Protein AF-A0AA91EET6-F1 (afdb_monomer_lite)

Secondary structure (DSSP, 8-state):
-HHHHHHHHHHHHHHHHHHHHHHHHHHS-GGGG--EEEEEEEEEETTEEEEEEEE-TTGGGSPPEEEEEEESS----GGGGGGS---SEEES-S-PEEEEETTEEEEEE-S-EEEE-S-S-EE-TTSPEEEEEEEE---

pLDDT: mean 82.21, std 11.68, range [44.53, 95.19]

Organism: NCBI:txid1354268

Foldseek 3Di:
DVVVVVVVVVVVVVVVVVVVVVVCVVVPDPCPQFPWDFPDWDAQDAQWIKTWIWGPNPPDPDQIKIFIAIGSDTDPDCPPVVPTDHGQWIFSDPPWDWHDDPQETETEDAGDTPDHDQPDFGAGPVRHTGTYHYDYDYD

Structure (mmCIF, N/CA/C/O backbone):
data_AF-A0AA91EET6-F1
#
_entry.id   AF-A0AA91EET6-F1
#
loop_
_atom_site.group_PDB
_atom_site.id
_atom_site.type_symbol
_atom_site.label_atom_id
_atom_site.label_alt_id
_atom_site.label_comp_id
_atom_site.label_asym_id
_atom_site.label_entity_id
_atom_site.label_seq_id
_atom_site.pdbx_PDB_ins_code
_atom_site.Cartn_x
_atom_site.Cartn_y
_atom_site.Cartn_z
_atom_site.occupancy
_atom_site.B_iso_or_equiv
_atom_site.auth_seq_id
_atom_site.auth_comp_id
_atom_site.auth_asym_id
_atom_site.auth_atom_id
_atom_site.pdbx_PDB_model_num
ATOM 1 N N . MET A 1 1 ? 49.139 43.375 -20.504 1.00 56.38 1 MET A N 1
ATOM 2 C CA . MET A 1 1 ? 47.781 43.757 -20.033 1.00 56.38 1 MET A CA 1
ATOM 3 C C . MET A 1 1 ? 46.692 42.789 -20.527 1.00 56.38 1 MET A C 1
ATOM 5 O O . MET A 1 1 ? 45.864 42.401 -19.715 1.00 56.38 1 MET A O 1
ATOM 9 N N . ARG A 1 2 ? 46.727 42.323 -21.793 1.00 58.03 2 ARG A N 1
ATOM 10 C CA . ARG A 1 2 ? 45.776 41.329 -22.353 1.00 58.03 2 ARG A CA 1
ATOM 11 C C . ARG A 1 2 ? 45.795 39.947 -21.682 1.00 58.03 2 ARG A C 1
ATOM 13 O O . ARG A 1 2 ? 44.732 39.392 -21.446 1.00 58.03 2 ARG A O 1
ATOM 20 N N . GLU A 1 3 ? 46.960 39.419 -21.305 1.00 59.56 3 GLU A N 1
ATOM 21 C CA . GLU A 1 3 ? 47.056 38.075 -20.695 1.00 59.56 3 GLU A CA 1
ATOM 22 C C . GLU A 1 3 ? 46.380 37.986 -19.319 1.00 59.56 3 GLU A C 1
ATOM 24 O O . GLU A 1 3 ? 45.623 37.059 -19.045 1.00 59.56 3 GLU A O 1
ATOM 29 N N . LYS A 1 4 ? 46.557 39.010 -18.472 1.00 61.44 4 LYS A N 1
ATOM 30 C CA . LYS A 1 4 ? 45.873 39.095 -17.170 1.00 61.44 4 LYS A CA 1
ATOM 31 C C . LYS A 1 4 ? 44.351 39.222 -17.314 1.00 61.44 4 LYS A C 1
ATOM 33 O O . LYS A 1 4 ? 43.619 38.826 -16.412 1.00 61.44 4 LYS A O 1
ATOM 38 N N . MET A 1 5 ? 43.878 39.778 -18.431 1.00 67.25 5 MET A N 1
ATOM 39 C CA . MET A 1 5 ? 42.452 39.910 -18.733 1.00 67.25 5 MET A CA 1
ATOM 40 C C . MET A 1 5 ? 41.859 38.573 -19.205 1.00 67.25 5 MET A C 1
ATOM 42 O O . MET A 1 5 ? 40.782 38.201 -18.753 1.00 67.25 5 MET A O 1
ATOM 46 N N . ALA A 1 6 ? 42.599 37.805 -20.012 1.00 68.62 6 ALA A N 1
ATOM 47 C CA . ALA A 1 6 ? 42.194 36.475 -20.472 1.00 68.62 6 ALA A CA 1
ATOM 48 C C . ALA A 1 6 ? 42.060 35.459 -19.321 1.00 68.62 6 ALA A C 1
ATOM 50 O O . ALA A 1 6 ? 41.090 34.706 -19.272 1.00 68.62 6 ALA A O 1
ATOM 51 N N . ILE A 1 7 ? 42.978 35.491 -18.346 1.00 74.94 7 ILE A N 1
ATOM 52 C CA . ILE A 1 7 ? 42.930 34.609 -17.165 1.00 74.94 7 ILE A CA 1
ATOM 53 C C . ILE A 1 7 ? 41.686 34.889 -16.306 1.00 74.94 7 ILE A C 1
ATOM 55 O O . ILE A 1 7 ? 41.020 33.960 -15.852 1.00 74.94 7 ILE A O 1
ATOM 59 N N . LYS A 1 8 ? 41.321 36.164 -16.119 1.00 72.44 8 LYS A N 1
ATOM 60 C CA . LYS A 1 8 ? 40.107 36.539 -15.375 1.00 72.44 8 LYS A CA 1
ATOM 61 C C . LYS A 1 8 ? 38.830 36.081 -16.083 1.00 72.44 8 LYS A C 1
ATOM 63 O O . LYS A 1 8 ? 37.903 35.636 -15.415 1.00 72.44 8 LYS A O 1
ATOM 68 N N . ILE A 1 9 ? 38.796 36.156 -17.415 1.00 77.75 9 ILE A N 1
ATOM 69 C CA . ILE A 1 9 ? 37.652 35.707 -18.221 1.00 77.75 9 ILE A CA 1
ATOM 70 C C . ILE A 1 9 ? 37.487 34.183 -18.129 1.00 77.75 9 ILE A C 1
ATOM 72 O O . ILE A 1 9 ? 36.379 33.712 -17.896 1.00 77.75 9 ILE A O 1
ATOM 76 N N . MET A 1 10 ? 38.579 33.417 -18.223 1.00 79.50 10 MET A N 1
ATOM 77 C CA . MET A 1 10 ? 38.556 31.955 -18.055 1.00 79.50 10 MET A CA 1
ATOM 78 C C . MET A 1 10 ? 38.021 31.530 -16.679 1.00 79.50 10 MET A C 1
ATOM 80 O O . MET A 1 10 ? 37.173 30.644 -16.599 1.00 79.50 10 MET A O 1
ATOM 84 N N . LEU A 1 11 ? 38.465 32.186 -15.600 1.00 79.50 11 LEU A N 1
ATOM 85 C CA . LEU A 1 11 ? 37.983 31.890 -14.244 1.00 79.50 11 LEU A CA 1
ATOM 86 C C . LEU A 1 11 ? 36.502 32.240 -14.068 1.00 79.50 11 LEU A C 1
ATOM 88 O O . LEU A 1 11 ? 35.773 31.502 -13.410 1.00 79.50 11 LEU A O 1
ATOM 92 N N . PHE A 1 12 ? 36.046 33.332 -14.685 1.00 81.50 12 PHE A N 1
ATOM 93 C CA . PHE A 1 12 ? 34.640 33.723 -14.646 1.00 81.50 12 PHE A CA 1
ATOM 94 C C . PHE A 1 12 ? 33.755 32.712 -15.385 1.00 81.50 12 PHE A C 1
ATOM 96 O O . PHE A 1 12 ? 32.744 32.277 -14.844 1.00 81.50 12 PHE A O 1
ATOM 103 N N . ILE A 1 13 ? 34.167 32.268 -16.577 1.00 85.38 13 ILE A N 1
ATOM 104 C CA . ILE A 1 13 ? 33.443 31.249 -17.352 1.00 85.38 13 ILE A CA 1
ATOM 105 C C . ILE A 1 13 ? 33.399 29.919 -16.592 1.00 85.38 13 ILE A C 1
ATOM 107 O O . ILE A 1 13 ? 32.329 29.332 -16.461 1.00 85.38 13 ILE A O 1
ATOM 111 N N . GLY A 1 14 ? 34.527 29.469 -16.033 1.00 83.81 14 GLY A N 1
ATOM 112 C CA . GLY A 1 14 ? 34.568 28.255 -15.214 1.00 83.81 14 GLY A CA 1
ATOM 113 C C . GLY A 1 14 ? 33.649 28.340 -13.992 1.00 83.81 14 GLY A C 1
ATOM 114 O O . GLY A 1 14 ? 32.915 27.395 -13.706 1.00 83.81 14 GLY A O 1
ATOM 115 N N . GLY A 1 15 ? 33.618 29.495 -13.318 1.00 86.19 15 GLY A N 1
ATOM 116 C CA . GLY A 1 15 ? 32.710 29.754 -12.200 1.00 86.19 15 GLY A CA 1
ATOM 117 C C . GLY A 1 15 ? 31.235 29.720 -12.605 1.00 86.19 15 GLY A C 1
ATOM 118 O O . GLY A 1 15 ? 30.427 29.122 -11.900 1.00 86.19 15 GLY A O 1
ATOM 119 N N . VAL A 1 16 ? 30.887 30.291 -13.762 1.00 89.00 16 VAL A N 1
ATOM 120 C CA . VAL A 1 16 ? 29.518 30.257 -14.300 1.00 89.00 16 VAL A CA 1
ATOM 121 C C . VAL A 1 16 ? 29.106 28.834 -14.676 1.00 89.00 16 VAL A C 1
ATOM 123 O O . VAL A 1 16 ? 27.990 28.435 -14.362 1.00 89.00 16 VAL A O 1
ATOM 126 N N . ILE A 1 17 ? 29.995 28.045 -15.286 1.00 87.31 17 ILE A N 1
ATOM 127 C CA . ILE A 1 17 ? 29.709 26.647 -15.640 1.00 87.31 17 ILE A CA 1
ATOM 128 C C . ILE A 1 17 ? 29.514 25.803 -14.376 1.00 87.31 17 ILE A C 1
ATOM 130 O O . ILE A 1 17 ? 28.506 25.109 -14.264 1.00 87.31 17 ILE A O 1
ATOM 134 N N . CYS A 1 18 ? 30.415 25.900 -13.392 1.00 85.12 18 CYS A N 1
ATOM 135 C CA . CYS A 1 18 ? 30.249 25.208 -12.109 1.00 85.12 18 CYS A CA 1
ATOM 136 C C . CYS A 1 18 ? 28.974 25.645 -11.382 1.00 85.12 18 CYS A C 1
ATOM 138 O O . CYS A 1 18 ? 28.253 24.803 -10.853 1.00 85.12 18 CYS A O 1
ATOM 140 N N . GLY A 1 19 ? 28.673 26.945 -11.388 1.00 87.38 19 GLY A N 1
ATOM 141 C CA . GLY A 1 19 ? 27.448 27.490 -10.812 1.00 87.38 19 GLY A CA 1
ATOM 142 C C . GLY A 1 19 ? 26.200 26.945 -11.500 1.00 87.38 19 GLY A C 1
ATOM 143 O O . GLY A 1 19 ? 25.287 26.497 -10.819 1.00 87.38 19 GLY A O 1
ATOM 144 N N . ALA A 1 20 ? 26.179 26.909 -12.833 1.00 85.50 20 ALA A N 1
ATOM 145 C CA . ALA A 1 20 ? 25.069 26.365 -13.609 1.00 85.50 20 ALA A CA 1
ATOM 146 C C . ALA A 1 20 ? 24.878 24.861 -13.364 1.00 85.50 20 ALA A C 1
ATOM 148 O O . ALA A 1 20 ? 23.750 24.418 -13.183 1.00 85.50 20 ALA A O 1
ATOM 149 N N . VAL A 1 21 ? 25.960 24.080 -13.292 1.00 84.88 21 VAL A N 1
ATOM 150 C CA . VAL A 1 21 ? 25.888 22.644 -12.976 1.00 84.88 21 VAL A CA 1
ATOM 151 C C . VAL A 1 21 ? 25.393 22.418 -11.546 1.00 84.88 21 VAL A C 1
ATOM 153 O O . VAL A 1 21 ? 24.517 21.585 -11.341 1.00 84.88 21 VAL A O 1
ATOM 156 N N . ALA A 1 22 ? 25.886 23.174 -10.561 1.00 82.69 22 ALA A N 1
ATOM 157 C CA . ALA A 1 22 ? 25.407 23.085 -9.181 1.00 82.69 22 ALA A CA 1
ATOM 158 C C . ALA A 1 22 ? 23.927 23.481 -9.064 1.00 82.69 22 ALA A C 1
ATOM 160 O O . ALA A 1 22 ? 23.163 22.813 -8.374 1.00 82.69 22 ALA A O 1
ATOM 161 N N . LEU A 1 23 ? 23.509 24.522 -9.788 1.00 83.12 23 LEU A N 1
ATOM 162 C CA . LEU A 1 23 ? 22.115 24.946 -9.875 1.00 83.12 23 LEU A CA 1
ATOM 163 C C . LEU A 1 23 ? 21.250 23.831 -10.476 1.00 83.12 23 LEU A C 1
ATOM 165 O O . LEU A 1 23 ? 20.225 23.476 -9.905 1.00 83.12 23 LEU A O 1
ATOM 169 N N . LEU A 1 24 ? 21.696 23.223 -11.579 1.00 81.19 24 LEU A N 1
ATOM 170 C CA . LEU A 1 24 ? 21.016 22.079 -12.179 1.00 81.19 24 LEU A CA 1
ATOM 171 C C . LEU A 1 24 ? 20.927 20.908 -11.204 1.00 81.19 24 LEU A C 1
ATOM 173 O O . LEU A 1 24 ? 19.860 20.327 -11.109 1.00 81.19 24 LEU A O 1
ATOM 177 N N . TYR A 1 25 ? 21.974 20.587 -10.441 1.00 79.19 25 TYR A N 1
ATOM 178 C CA . TYR A 1 25 ? 21.919 19.534 -9.417 1.00 79.19 25 TYR A CA 1
ATOM 179 C C . TYR A 1 25 ? 20.938 19.850 -8.282 1.00 79.19 25 TYR A C 1
ATOM 181 O O . TYR A 1 25 ? 20.249 18.950 -7.817 1.00 79.19 25 TYR A O 1
ATOM 189 N N . LEU A 1 26 ? 20.843 21.111 -7.854 1.00 76.31 26 LEU A N 1
ATOM 190 C CA . LEU A 1 26 ? 19.895 21.539 -6.820 1.00 76.31 26 LEU A CA 1
ATOM 191 C C . LEU A 1 26 ? 18.436 21.517 -7.300 1.00 76.31 26 LEU A C 1
ATOM 193 O O . LEU A 1 26 ? 17.538 21.316 -6.487 1.00 76.31 26 LEU A O 1
ATOM 197 N N . PHE A 1 27 ? 18.202 21.712 -8.600 1.00 73.88 27 PHE A N 1
ATOM 198 C CA . PHE A 1 27 ? 16.871 21.645 -9.220 1.00 73.88 27 PHE A CA 1
ATOM 199 C C . PHE A 1 27 ? 16.576 20.313 -9.924 1.00 73.88 27 PHE A C 1
ATOM 201 O O . PHE A 1 27 ? 15.477 20.125 -10.444 1.00 73.88 27 PHE A O 1
ATOM 208 N N . SER A 1 28 ? 17.536 19.390 -9.964 1.00 57.84 28 SER A N 1
ATOM 209 C CA . SER A 1 28 ? 17.323 18.046 -10.486 1.00 57.84 28 SER A CA 1
ATOM 210 C C . SER A 1 28 ? 16.567 17.264 -9.430 1.00 57.84 28 SER A C 1
ATOM 212 O O . SER A 1 28 ? 17.142 16.878 -8.417 1.00 57.84 28 SER A O 1
ATOM 214 N N . ASP A 1 29 ? 15.277 17.034 -9.667 1.00 54.06 29 ASP A N 1
ATOM 215 C CA . ASP A 1 29 ? 14.481 16.134 -8.842 1.00 54.06 29 ASP A CA 1
ATOM 216 C C . ASP A 1 29 ? 15.127 14.735 -8.879 1.00 54.06 29 ASP A C 1
ATOM 218 O O . ASP A 1 29 ? 15.168 14.106 -9.944 1.00 54.06 29 ASP A O 1
ATOM 222 N N . PRO A 1 30 ? 15.637 14.207 -7.750 1.00 52.47 30 PRO A N 1
ATOM 223 C CA . PRO A 1 30 ? 16.259 12.884 -7.710 1.00 52.47 30 PRO A CA 1
ATOM 224 C C . PRO A 1 30 ? 15.245 11.743 -7.926 1.00 52.47 30 PRO A C 1
ATOM 226 O O . PRO A 1 30 ? 15.627 10.575 -7.962 1.00 52.47 30 PRO A O 1
ATOM 229 N N . ASP A 1 31 ? 13.956 12.056 -8.091 1.00 51.62 31 ASP A N 1
ATOM 230 C CA . ASP A 1 31 ? 12.854 11.091 -8.168 1.00 51.62 31 ASP A CA 1
ATOM 231 C C . ASP A 1 31 ? 12.703 10.378 -9.526 1.00 51.62 31 ASP A C 1
ATOM 233 O O . ASP A 1 31 ? 11.837 9.516 -9.668 1.00 51.62 31 ASP A O 1
ATOM 237 N N . GLN A 1 32 ? 13.569 10.636 -10.516 1.00 44.53 32 GLN A N 1
ATOM 238 C CA . GLN A 1 32 ? 13.514 9.917 -11.804 1.00 44.53 32 GLN A CA 1
ATOM 239 C C . GLN A 1 32 ? 13.806 8.407 -11.712 1.00 44.53 32 GLN A C 1
ATOM 241 O O . GLN A 1 32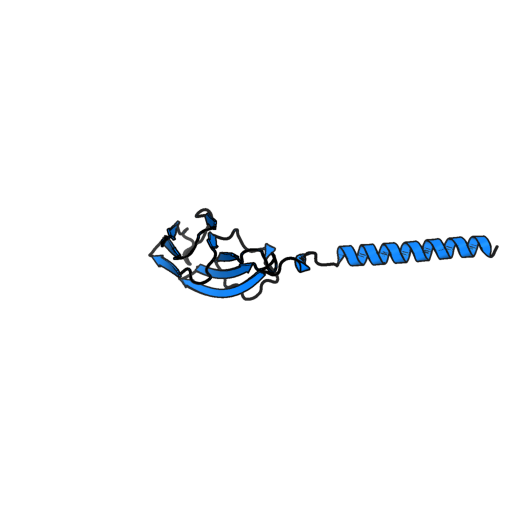 ? 13.571 7.686 -12.683 1.00 44.53 32 GLN A O 1
ATOM 246 N N . LEU A 1 33 ? 14.281 7.904 -10.567 1.00 47.88 33 LEU A N 1
ATOM 247 C CA . LEU A 1 33 ? 14.480 6.468 -10.350 1.00 47.88 33 LEU A CA 1
ATOM 248 C C . LEU A 1 33 ? 13.307 5.759 -9.667 1.00 47.88 33 LEU A C 1
ATOM 250 O O . LEU A 1 33 ? 13.350 4.541 -9.568 1.00 47.88 33 LEU A O 1
ATOM 254 N N . ASN A 1 34 ? 12.264 6.455 -9.215 1.00 57.00 34 ASN A N 1
ATOM 255 C CA . ASN A 1 34 ? 11.172 5.815 -8.483 1.00 57.00 34 ASN A CA 1
ATOM 256 C C . ASN A 1 34 ? 9.966 5.601 -9.407 1.00 57.00 34 ASN A C 1
ATOM 258 O O . ASN A 1 34 ? 8.973 6.326 -9.330 1.00 57.00 34 ASN A O 1
ATOM 262 N N . LYS A 1 35 ? 10.062 4.623 -10.316 1.00 69.94 35 LYS A N 1
ATOM 263 C CA . LYS A 1 35 ? 8.989 4.265 -11.263 1.00 69.94 35 LYS A CA 1
ATOM 264 C C . LYS A 1 35 ? 7.868 3.486 -10.576 1.00 69.94 35 LYS A C 1
ATOM 266 O O . LYS A 1 35 ? 7.449 2.429 -11.017 1.00 69.94 35 LYS A O 1
ATOM 271 N N . SER A 1 36 ? 7.363 3.995 -9.458 1.00 77.88 36 SER A N 1
ATOM 272 C CA . SER A 1 36 ? 6.114 3.456 -8.944 1.00 77.88 36 SER A CA 1
ATOM 273 C C . SER A 1 36 ? 4.944 4.070 -9.681 1.00 77.88 36 SER A C 1
ATOM 275 O O . SER A 1 36 ? 4.876 5.286 -9.859 1.00 77.88 36 SER A O 1
ATOM 277 N N . HIS A 1 37 ? 4.005 3.225 -10.073 1.00 86.44 37 HIS A N 1
ATOM 278 C CA . HIS A 1 37 ? 2.816 3.622 -10.805 1.00 86.44 37 HIS A CA 1
ATOM 279 C C . HIS A 1 37 ? 1.583 3.387 -9.936 1.00 86.44 37 HIS A C 1
ATOM 281 O O . HIS A 1 37 ? 1.450 2.334 -9.315 1.00 86.44 37 HIS A O 1
ATOM 287 N N . LEU A 1 38 ? 0.681 4.370 -9.872 1.00 89.31 38 LEU A N 1
ATOM 288 C CA . LEU A 1 38 ? -0.594 4.210 -9.178 1.00 89.31 38 LEU A CA 1
ATOM 289 C C . LEU A 1 38 ? -1.469 3.297 -10.035 1.00 89.31 38 LEU A C 1
ATOM 291 O O . LEU A 1 38 ? -1.896 3.691 -11.118 1.00 89.31 38 LEU A O 1
ATOM 295 N N . VAL A 1 39 ? -1.701 2.083 -9.553 1.00 91.38 39 VAL A N 1
ATOM 296 C CA . VAL A 1 39 ? -2.545 1.084 -10.217 1.00 91.38 39 VAL A CA 1
ATOM 297 C C . VAL A 1 39 ? -4.004 1.383 -9.927 1.00 91.38 39 VAL A C 1
ATOM 299 O O . VAL A 1 39 ? -4.836 1.406 -10.829 1.00 91.38 39 VAL A O 1
ATOM 302 N N . GLU A 1 40 ? -4.309 1.637 -8.656 1.00 91.12 40 GLU A N 1
ATOM 303 C CA . GLU A 1 40 ? -5.677 1.820 -8.202 1.00 91.12 40 GLU A CA 1
ATOM 304 C C . GLU A 1 40 ? -5.734 2.761 -6.999 1.00 91.12 40 GLU A C 1
ATOM 306 O O . GLU A 1 40 ? -4.859 2.742 -6.133 1.00 91.12 40 GLU A O 1
ATOM 311 N N . SER A 1 41 ? -6.788 3.576 -6.927 1.00 92.06 41 SER A N 1
ATOM 312 C CA . SER A 1 41 ? -7.153 4.276 -5.697 1.00 92.06 41 SER A CA 1
ATOM 313 C C . SER A 1 41 ? -8.666 4.345 -5.544 1.00 92.06 41 SER A C 1
ATOM 315 O O . SER A 1 41 ? -9.373 4.936 -6.376 1.00 92.06 41 SER A O 1
ATOM 317 N N . TYR A 1 42 ? -9.161 3.751 -4.465 1.00 92.44 42 TYR A N 1
ATOM 318 C CA . TYR A 1 42 ? -10.583 3.603 -4.190 1.00 92.44 42 TYR A CA 1
ATOM 319 C C . TYR A 1 42 ? -10.882 3.757 -2.701 1.00 92.44 42 TYR A C 1
ATOM 321 O O . TYR A 1 42 ? -10.013 3.623 -1.841 1.00 92.44 42 TYR A O 1
ATOM 329 N N . GLN A 1 43 ? -12.139 4.057 -2.387 1.00 92.44 43 GLN A N 1
ATOM 330 C CA . GLN A 1 43 ? -12.616 4.067 -1.013 1.00 92.44 43 GLN A CA 1
ATOM 331 C C . GLN A 1 43 ? -13.039 2.648 -0.627 1.00 92.44 43 GLN A C 1
ATOM 333 O O . GLN A 1 43 ? -13.941 2.090 -1.249 1.00 92.44 43 GLN A O 1
ATOM 338 N N . ALA A 1 44 ? -12.399 2.058 0.384 1.00 90.94 44 ALA A N 1
ATOM 339 C CA . ALA A 1 44 ? -12.784 0.734 0.879 1.00 90.94 44 ALA A CA 1
ATOM 340 C C . ALA A 1 44 ? -13.973 0.817 1.841 1.00 90.94 44 ALA A C 1
ATOM 342 O O . ALA A 1 44 ? -14.856 -0.037 1.829 1.00 90.94 44 ALA A O 1
ATOM 343 N N . CYS A 1 45 ? -13.997 1.851 2.681 1.00 88.19 45 CYS A N 1
ATOM 344 C CA . CYS A 1 45 ? -15.103 2.141 3.580 1.00 88.19 45 CYS A CA 1
ATOM 345 C C . CYS A 1 45 ? -15.049 3.597 4.052 1.00 88.19 45 CYS A C 1
ATOM 347 O O . CYS A 1 45 ? -14.175 4.371 3.658 1.00 88.19 45 CYS A O 1
ATOM 349 N N . ASP A 1 46 ? -16.001 3.991 4.894 1.00 86.62 46 ASP A N 1
ATOM 350 C CA . ASP A 1 46 ? -16.079 5.369 5.365 1.00 86.62 46 ASP A CA 1
ATOM 351 C C . ASP A 1 46 ? -14.803 5.787 6.119 1.00 86.62 46 ASP A C 1
ATOM 353 O O . ASP A 1 46 ? -14.365 5.097 7.053 1.00 86.62 46 ASP A O 1
ATOM 357 N N . GLY A 1 47 ? -14.190 6.879 5.655 1.00 84.75 47 GLY A N 1
ATOM 358 C CA . GLY A 1 47 ? -12.904 7.398 6.133 1.00 84.75 47 GLY A CA 1
ATOM 359 C C . GLY A 1 47 ? -11.652 6.586 5.768 1.00 84.75 47 GLY A C 1
ATOM 360 O O . GLY A 1 47 ? -10.582 6.913 6.268 1.00 84.75 47 GLY A O 1
ATOM 361 N N . VAL A 1 48 ? -11.749 5.534 4.941 1.00 89.38 48 VAL A N 1
ATOM 362 C CA . VAL A 1 48 ? -10.599 4.682 4.584 1.00 89.38 48 VAL A CA 1
ATOM 363 C C . VAL A 1 48 ? -10.486 4.503 3.081 1.00 89.38 48 VAL A C 1
ATOM 365 O O . VAL A 1 48 ? -11.342 3.901 2.425 1.00 89.38 48 VAL A O 1
ATOM 368 N N . TYR A 1 49 ? -9.362 4.969 2.562 1.00 92.00 49 TYR A N 1
ATOM 369 C CA . TYR A 1 49 ? -8.979 4.884 1.168 1.00 92.00 49 TYR A CA 1
ATOM 370 C C . TYR A 1 49 ? -7.810 3.929 1.010 1.00 92.00 49 TYR A C 1
ATOM 372 O O . TYR A 1 49 ? -6.889 3.899 1.826 1.00 92.00 49 TYR A O 1
ATOM 380 N N . VAL A 1 50 ? -7.869 3.148 -0.057 1.00 93.69 50 VAL A N 1
ATOM 381 C CA . VAL A 1 50 ? -6.822 2.223 -0.459 1.00 93.69 50 VAL A CA 1
ATOM 382 C C . VAL A 1 50 ? -6.150 2.809 -1.682 1.00 93.69 50 VAL A C 1
ATOM 384 O O . VAL A 1 50 ? -6.829 3.213 -2.626 1.00 93.69 50 VAL A O 1
ATOM 387 N N . SER A 1 51 ? -4.824 2.833 -1.664 1.00 93.31 51 SER A N 1
ATOM 388 C CA . SER A 1 51 ? -4.020 3.139 -2.842 1.00 93.31 51 SER A CA 1
ATOM 389 C C . SER A 1 51 ? -3.064 1.989 -3.103 1.00 93.31 51 SER A C 1
ATOM 391 O O . SER A 1 51 ? -2.376 1.535 -2.190 1.00 93.31 51 SER A O 1
ATOM 393 N N . VAL A 1 52 ? -3.046 1.511 -4.341 1.00 94.00 52 VAL A N 1
ATOM 394 C CA . VAL A 1 52 ? -2.209 0.398 -4.787 1.00 94.00 52 VAL A CA 1
ATOM 395 C C . VAL A 1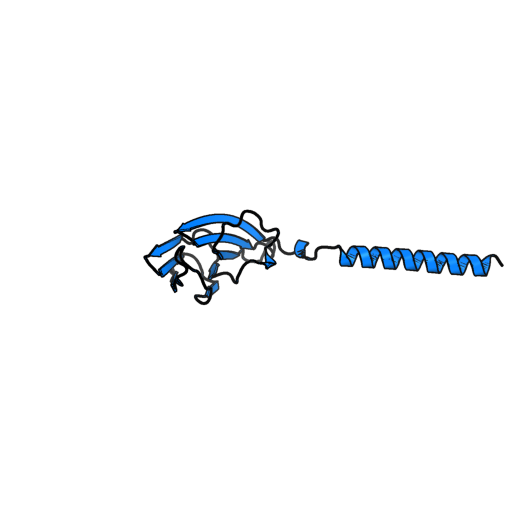 52 ? -1.167 0.951 -5.739 1.00 94.00 52 VAL A C 1
ATOM 397 O O . VAL A 1 52 ? -1.507 1.497 -6.790 1.00 94.00 52 VAL A O 1
ATOM 400 N N . LEU A 1 53 ? 0.101 0.828 -5.364 1.00 92.81 53 LEU A N 1
ATOM 401 C CA . LEU A 1 53 ? 1.227 1.191 -6.214 1.00 92.81 53 LEU A CA 1
ATOM 402 C C . LEU A 1 53 ? 1.902 -0.080 -6.720 1.00 92.81 53 LEU A C 1
ATOM 404 O O . LEU A 1 53 ? 2.113 -1.021 -5.960 1.00 92.81 53 LEU A O 1
ATOM 408 N N . LEU A 1 54 ? 2.263 -0.081 -7.997 1.00 91.44 54 LEU A N 1
ATOM 409 C CA . LEU A 1 54 ? 3.159 -1.063 -8.588 1.00 91.44 54 LEU A CA 1
ATOM 410 C C . LEU A 1 54 ? 4.569 -0.489 -8.566 1.00 91.44 54 LEU A C 1
ATOM 412 O O . LEU A 1 54 ? 4.792 0.580 -9.125 1.00 91.44 54 LEU A O 1
ATOM 416 N N . ASP A 1 55 ? 5.495 -1.193 -7.933 1.00 88.25 55 ASP A N 1
ATOM 417 C CA . ASP A 1 55 ? 6.927 -0.934 -7.999 1.00 88.25 55 ASP A CA 1
ATOM 418 C C . ASP A 1 55 ? 7.562 -1.911 -8.999 1.00 88.25 55 ASP A C 1
ATOM 420 O O . ASP A 1 55 ? 7.649 -3.114 -8.734 1.00 88.25 55 ASP A O 1
ATOM 424 N N . ASP A 1 56 ? 7.955 -1.392 -10.165 1.00 83.62 56 ASP A N 1
ATOM 425 C CA . ASP A 1 56 ? 8.610 -2.134 -11.251 1.00 83.62 56 ASP A CA 1
ATOM 426 C C . ASP A 1 56 ? 10.076 -1.701 -11.465 1.00 83.62 56 ASP A C 1
ATOM 428 O O . ASP A 1 56 ? 10.704 -1.996 -12.487 1.00 83.62 56 ASP A O 1
ATOM 432 N N . THR A 1 57 ? 10.654 -1.028 -10.465 1.00 74.00 57 THR A N 1
ATOM 433 C CA . THR A 1 57 ? 11.932 -0.316 -10.585 1.00 74.00 57 THR A CA 1
ATOM 434 C C . THR A 1 57 ? 13.122 -1.235 -10.888 1.00 74.00 57 THR A C 1
ATOM 436 O O . THR A 1 57 ? 14.140 -0.792 -11.420 1.00 74.00 57 THR A O 1
ATOM 439 N N . GLY A 1 58 ? 13.026 -2.528 -10.576 1.00 67.69 58 GLY A N 1
ATOM 440 C CA . GLY A 1 58 ? 14.160 -3.447 -10.675 1.00 67.69 58 GLY A CA 1
ATOM 441 C C . GLY A 1 58 ? 14.446 -4.029 -12.074 1.00 67.69 58 GLY A C 1
ATOM 442 O O . GLY A 1 58 ? 15.348 -4.856 -12.217 1.00 67.69 58 GLY A O 1
ATOM 443 N N . GLY A 1 59 ? 13.739 -3.594 -13.122 1.00 66.50 59 GLY A N 1
ATOM 444 C CA . GLY A 1 59 ? 14.035 -3.988 -14.505 1.00 66.50 59 GLY A CA 1
ATOM 445 C C . GLY A 1 59 ? 13.679 -5.446 -14.834 1.00 66.50 59 GLY A C 1
ATOM 446 O O . GLY A 1 59 ? 12.891 -6.079 -14.144 1.00 66.50 59 GLY A O 1
ATOM 447 N N . ALA A 1 60 ? 14.248 -5.993 -15.916 1.00 67.06 60 ALA A N 1
ATOM 448 C CA . ALA A 1 60 ? 13.785 -7.250 -16.530 1.00 67.06 60 ALA A CA 1
ATOM 449 C C . ALA A 1 60 ? 13.891 -8.509 -15.643 1.00 67.06 60 ALA A C 1
ATOM 451 O O . ALA A 1 60 ? 13.226 -9.504 -15.920 1.00 67.06 60 ALA A O 1
ATOM 452 N N . THR A 1 61 ? 14.739 -8.491 -14.613 1.00 70.56 61 THR A N 1
ATOM 453 C CA . THR A 1 61 ? 15.014 -9.659 -13.758 1.00 70.56 61 THR A CA 1
ATOM 454 C C . THR A 1 61 ? 14.552 -9.485 -12.318 1.00 70.56 61 THR A C 1
ATOM 456 O O . THR A 1 61 ? 14.637 -10.438 -11.544 1.00 70.56 61 THR A O 1
ATOM 459 N N . ALA A 1 62 ? 14.104 -8.292 -11.927 1.00 71.44 62 ALA A N 1
ATOM 460 C CA . ALA A 1 62 ? 13.600 -8.081 -10.583 1.00 71.44 62 ALA A CA 1
ATOM 461 C C . ALA A 1 62 ? 12.098 -8.372 -10.510 1.00 71.44 62 ALA A C 1
ATOM 463 O O . ALA A 1 62 ? 11.359 -8.064 -11.448 1.00 71.44 62 ALA A O 1
ATOM 464 N N . PRO A 1 63 ? 11.628 -8.943 -9.393 1.00 71.06 63 PRO A N 1
ATOM 465 C CA . PRO A 1 63 ? 10.205 -9.091 -9.152 1.00 71.06 63 PRO A CA 1
ATOM 466 C C . PRO A 1 63 ? 9.538 -7.717 -9.020 1.00 71.06 63 PRO A C 1
ATOM 468 O O . PRO A 1 63 ? 10.080 -6.802 -8.403 1.00 71.06 63 PRO A O 1
ATOM 471 N N . PHE A 1 64 ? 8.347 -7.603 -9.595 1.00 85.25 64 PHE A N 1
ATOM 472 C CA . PHE A 1 64 ? 7.439 -6.487 -9.371 1.00 85.25 64 PHE A CA 1
ATOM 473 C C . PHE A 1 64 ? 6.740 -6.644 -8.019 1.00 85.25 64 PHE A C 1
ATOM 475 O O . PHE A 1 64 ? 6.389 -7.757 -7.613 1.00 85.25 64 PHE A O 1
ATOM 482 N N . PHE A 1 65 ? 6.503 -5.523 -7.343 1.00 91.38 65 PHE A N 1
ATOM 483 C CA . PHE A 1 65 ? 5.841 -5.505 -6.044 1.00 91.38 65 PHE A CA 1
ATOM 484 C C . PHE A 1 65 ? 4.604 -4.620 -6.073 1.00 91.38 65 PHE A C 1
ATOM 486 O O . PHE A 1 65 ? 4.658 -3.466 -6.490 1.00 91.38 65 PHE A O 1
ATOM 493 N N . TYR A 1 66 ? 3.498 -5.142 -5.562 1.00 93.81 66 TYR A N 1
ATOM 494 C CA . TYR A 1 66 ? 2.300 -4.368 -5.281 1.00 93.81 66 TYR A CA 1
ATOM 495 C C . TYR A 1 66 ? 2.331 -3.911 -3.828 1.00 93.81 66 TYR A C 1
ATOM 497 O O . TYR A 1 66 ? 2.357 -4.732 -2.908 1.00 93.81 66 TYR A O 1
ATOM 505 N N . GLN A 1 67 ? 2.331 -2.597 -3.638 1.00 94.12 67 GLN A N 1
ATOM 506 C CA . GLN A 1 67 ? 2.363 -1.919 -2.350 1.00 94.12 67 GLN A CA 1
ATOM 507 C C . GLN A 1 67 ? 0.979 -1.331 -2.070 1.00 94.12 67 GLN A C 1
ATOM 509 O O . GLN A 1 67 ? 0.480 -0.496 -2.826 1.00 94.12 67 GLN A O 1
ATOM 514 N N . TYR A 1 68 ? 0.355 -1.771 -0.982 1.00 94.56 68 TYR A N 1
ATOM 515 C CA . TYR A 1 68 ? -0.958 -1.306 -0.551 1.00 94.56 68 TYR A CA 1
ATOM 516 C C . TYR A 1 68 ? -0.811 -0.295 0.576 1.00 94.56 68 TYR A C 1
ATOM 518 O O . TYR A 1 68 ? -0.187 -0.573 1.600 1.00 94.56 68 TYR A O 1
ATOM 526 N N . TYR A 1 69 ? -1.453 0.853 0.415 1.00 93.62 69 TYR A N 1
ATOM 527 C CA . TYR A 1 69 ? -1.468 1.939 1.385 1.00 93.62 69 TYR A CA 1
ATOM 528 C C . TYR A 1 69 ? -2.892 2.172 1.872 1.00 93.62 69 TYR A C 1
ATOM 530 O O . TYR A 1 69 ? -3.824 2.206 1.067 1.00 93.62 69 TYR A O 1
ATOM 538 N N . LEU A 1 70 ? -3.046 2.364 3.183 1.00 92.38 70 LEU A N 1
ATOM 539 C CA . LEU A 1 70 ? -4.295 2.819 3.788 1.00 92.38 70 LEU A CA 1
ATOM 540 C C . LEU A 1 70 ? -4.161 4.285 4.177 1.00 92.38 70 LEU A C 1
ATOM 542 O O . LEU A 1 70 ? -3.196 4.666 4.839 1.00 92.38 70 LEU A O 1
ATOM 546 N N . MET A 1 71 ? -5.130 5.091 3.761 1.00 89.00 71 MET A N 1
ATOM 547 C CA . MET A 1 71 ? -5.123 6.541 3.934 1.00 89.00 71 MET A CA 1
ATOM 548 C C . MET A 1 71 ? -6.505 7.051 4.337 1.00 89.00 71 MET A C 1
ATOM 550 O O . MET A 1 71 ? -7.513 6.369 4.161 1.00 89.00 71 MET A O 1
ATOM 554 N N . ASP A 1 72 ? -6.550 8.266 4.870 1.00 86.50 72 ASP A N 1
ATOM 555 C CA . ASP A 1 72 ? -7.782 8.985 5.216 1.00 86.50 72 ASP A CA 1
ATOM 556 C C . ASP A 1 72 ? -8.346 9.816 4.048 1.00 86.50 72 ASP A C 1
ATOM 558 O O . ASP A 1 72 ? -9.451 10.350 4.137 1.00 86.50 72 ASP A O 1
ATOM 562 N N . HIS A 1 73 ? -7.624 9.878 2.927 1.00 85.81 73 HIS A N 1
ATOM 563 C CA . HIS A 1 73 ? -8.019 10.576 1.710 1.00 85.81 73 HIS A CA 1
ATOM 564 C C . HIS A 1 73 ? -7.653 9.783 0.452 1.00 85.81 73 HIS A C 1
ATOM 566 O O . HIS A 1 73 ? -6.787 8.905 0.460 1.00 85.81 73 HIS A O 1
ATOM 572 N N . ARG A 1 74 ? -8.312 10.114 -0.662 1.00 84.62 74 ARG A N 1
ATOM 573 C CA . ARG A 1 74 ? -8.047 9.493 -1.962 1.00 84.62 74 ARG A CA 1
ATOM 574 C C . ARG A 1 74 ? -6.770 10.051 -2.584 1.00 84.62 74 ARG A C 1
ATOM 576 O O . ARG A 1 74 ? -6.633 11.266 -2.722 1.00 84.62 74 ARG A O 1
ATOM 583 N N . VAL A 1 75 ? -5.895 9.168 -3.057 1.00 82.12 75 VAL A N 1
ATOM 584 C CA . VAL A 1 75 ? -4.703 9.553 -3.820 1.00 82.12 75 VAL A CA 1
ATOM 585 C C . VAL A 1 75 ? -5.048 9.571 -5.302 1.00 82.12 75 VAL A C 1
ATOM 587 O O . VAL A 1 75 ? -5.479 8.571 -5.868 1.00 82.12 75 VAL A O 1
ATOM 590 N N . VAL A 1 76 ? -4.858 10.720 -5.944 1.00 73.88 76 VAL A N 1
ATOM 591 C CA . VAL A 1 76 ? -5.149 10.904 -7.380 1.00 73.88 76 VAL A CA 1
ATOM 592 C C . VAL A 1 76 ? -3.860 11.070 -8.196 1.00 73.88 76 VAL A C 1
ATOM 594 O O . VAL A 1 76 ? -3.872 10.985 -9.419 1.00 73.88 76 VAL A O 1
ATOM 597 N N . SER A 1 77 ? -2.727 11.297 -7.527 1.00 76.06 77 SER A N 1
ATOM 598 C CA . SER A 1 77 ? -1.429 11.539 -8.155 1.00 76.06 77 SER A CA 1
ATOM 599 C C . SER A 1 77 ? -0.291 11.144 -7.218 1.00 76.06 77 SER A C 1
ATOM 601 O O . SER A 1 77 ? -0.386 11.345 -6.011 1.00 76.06 77 SER A O 1
ATOM 603 N N . LEU A 1 78 ? 0.805 10.633 -7.783 1.00 75.19 78 LEU A N 1
ATOM 604 C CA . LEU A 1 78 ? 2.019 10.255 -7.048 1.00 75.19 78 LEU A CA 1
ATOM 605 C C . LEU A 1 78 ? 3.031 11.397 -6.884 1.00 75.19 78 LEU A C 1
ATOM 607 O O . LEU A 1 78 ? 4.139 11.152 -6.414 1.00 75.19 78 LEU A O 1
ATOM 611 N N . LYS A 1 79 ? 2.665 12.640 -7.236 1.00 72.44 79 LYS A N 1
ATOM 612 C CA . LYS A 1 79 ? 3.529 13.825 -7.043 1.00 72.44 79 LYS A CA 1
ATOM 613 C C . LYS A 1 79 ? 4.066 13.938 -5.613 1.00 72.44 79 LYS A C 1
ATOM 615 O O . LYS A 1 79 ? 5.187 14.386 -5.418 1.00 72.44 79 LYS A O 1
ATOM 620 N N . ASP A 1 80 ? 3.299 13.446 -4.647 1.00 66.19 80 ASP A N 1
ATOM 621 C CA . ASP A 1 80 ? 3.622 13.476 -3.227 1.00 66.19 80 ASP A CA 1
ATOM 622 C C . ASP A 1 80 ? 3.887 12.077 -2.652 1.00 66.19 80 ASP A C 1
ATOM 624 O O . ASP A 1 80 ? 3.564 11.812 -1.497 1.00 66.19 80 ASP A O 1
ATOM 628 N N . LYS A 1 81 ? 4.493 11.154 -3.421 1.00 71.25 81 LYS A N 1
ATOM 629 C CA . LYS A 1 81 ? 4.786 9.780 -2.955 1.00 71.25 81 LYS A CA 1
ATOM 630 C C . LYS A 1 81 ? 5.493 9.749 -1.585 1.00 71.25 81 LYS A C 1
ATOM 632 O O . LYS A 1 81 ? 5.233 8.858 -0.784 1.00 71.25 81 LYS A O 1
ATOM 637 N N . LYS A 1 82 ? 6.339 10.742 -1.283 1.00 71.88 82 LYS A N 1
ATOM 638 C CA . LYS A 1 82 ? 7.051 10.886 0.006 1.00 71.88 82 LYS A CA 1
ATOM 639 C C . LYS A 1 82 ? 6.130 11.130 1.210 1.00 71.88 82 LYS A C 1
ATOM 641 O O . LYS A 1 82 ? 6.567 10.947 2.339 1.00 71.88 82 LYS A O 1
ATOM 646 N N . GLN A 1 83 ? 4.890 11.555 0.977 1.00 76.81 83 GLN A N 1
ATOM 647 C CA . GLN A 1 83 ? 3.880 11.778 2.013 1.00 76.81 83 GLN A CA 1
ATOM 648 C C . GLN A 1 83 ? 3.041 10.523 2.293 1.00 76.81 83 GLN A C 1
ATOM 650 O O . GLN A 1 83 ? 2.249 10.516 3.235 1.00 76.81 83 GLN A O 1
ATOM 655 N N . LEU A 1 84 ? 3.197 9.459 1.492 1.00 82.56 84 LEU A N 1
ATOM 656 C CA . LEU A 1 84 ? 2.523 8.194 1.756 1.00 82.56 84 LEU A CA 1
ATOM 657 C C . LEU A 1 84 ? 3.068 7.582 3.059 1.00 82.56 84 LEU A C 1
ATOM 659 O O . LEU A 1 84 ? 4.283 7.591 3.279 1.00 82.56 84 LEU A O 1
ATOM 663 N N . PRO A 1 85 ? 2.200 7.028 3.925 1.00 85.69 85 PRO A N 1
ATOM 664 C CA . PRO A 1 85 ? 2.644 6.261 5.083 1.00 85.69 85 PRO A CA 1
ATOM 665 C C . PRO A 1 85 ? 3.395 5.001 4.634 1.00 85.69 85 PRO A C 1
ATOM 667 O O . PRO A 1 85 ? 3.437 4.674 3.452 1.00 85.69 85 PRO A O 1
ATOM 670 N N . ALA A 1 86 ? 3.953 4.242 5.578 1.00 88.94 86 ALA A N 1
ATOM 671 C CA . ALA A 1 86 ? 4.471 2.914 5.256 1.00 88.94 86 ALA A CA 1
ATOM 672 C C . ALA A 1 86 ? 3.361 2.032 4.632 1.00 88.94 86 ALA A C 1
ATOM 674 O O . ALA A 1 86 ? 2.217 2.092 5.101 1.00 88.94 86 ALA A O 1
ATOM 675 N N . PRO A 1 87 ? 3.665 1.224 3.596 1.00 92.56 87 PRO A N 1
ATOM 676 C CA . PRO A 1 87 ? 2.689 0.303 3.027 1.00 92.56 87 PRO A CA 1
ATOM 677 C C . PRO A 1 87 ? 2.257 -0.716 4.086 1.00 92.56 87 PRO A C 1
ATOM 679 O O . PRO A 1 87 ? 3.075 -1.214 4.855 1.00 92.56 87 PRO A O 1
ATOM 682 N N . VAL A 1 88 ? 0.963 -1.036 4.131 1.00 94.62 88 VAL A N 1
ATOM 683 C CA . VAL A 1 88 ? 0.415 -2.037 5.065 1.00 94.62 88 VAL A CA 1
ATOM 684 C C . VAL A 1 88 ? 0.633 -3.463 4.576 1.00 94.62 88 VAL A C 1
ATOM 686 O O . VAL A 1 88 ? 0.665 -4.391 5.381 1.00 94.62 88 VAL A O 1
ATOM 689 N N . LEU A 1 89 ? 0.767 -3.636 3.260 1.00 95.19 89 LEU A N 1
ATOM 690 C CA . LEU A 1 89 ? 0.991 -4.913 2.599 1.00 95.19 89 LEU A CA 1
ATOM 691 C C . LEU A 1 89 ? 1.893 -4.698 1.380 1.00 95.19 89 LEU A C 1
ATOM 693 O O . LEU A 1 89 ? 1.642 -3.804 0.571 1.00 95.19 89 LEU A O 1
ATOM 697 N N . ILE A 1 90 ? 2.888 -5.569 1.227 1.00 94.31 90 ILE A N 1
ATOM 698 C CA . ILE A 1 90 ? 3.683 -5.730 0.010 1.00 94.31 90 ILE A CA 1
ATOM 699 C C . ILE A 1 90 ? 3.510 -7.169 -0.478 1.00 94.31 90 ILE A C 1
ATOM 701 O O . ILE A 1 90 ? 3.770 -8.116 0.267 1.00 94.31 90 ILE A O 1
ATOM 705 N N . SER A 1 91 ? 3.065 -7.343 -1.722 1.00 93.75 91 SER A N 1
ATOM 706 C CA . SER A 1 91 ? 2.817 -8.666 -2.313 1.00 93.75 91 SER A CA 1
ATOM 707 C C . SER A 1 91 ? 3.188 -8.725 -3.793 1.00 93.75 91 SER A C 1
ATOM 709 O O . SER A 1 91 ? 3.438 -7.695 -4.412 1.00 93.75 91 SER A O 1
ATOM 711 N N . ASP A 1 92 ? 3.220 -9.923 -4.373 1.00 92.06 92 ASP A N 1
ATOM 712 C CA . ASP A 1 92 ? 3.433 -10.108 -5.817 1.00 92.06 92 ASP A CA 1
ATOM 713 C C . ASP A 1 92 ? 2.150 -9.990 -6.657 1.00 92.06 92 ASP A C 1
ATOM 715 O O . ASP A 1 92 ? 2.205 -10.102 -7.883 1.00 92.06 92 ASP A O 1
ATOM 719 N N . VAL A 1 93 ? 1.000 -9.722 -6.027 1.00 91.50 93 VAL A N 1
ATOM 720 C CA . VAL A 1 93 ? -0.303 -9.625 -6.697 1.00 91.50 93 VAL A CA 1
ATOM 721 C C . VAL A 1 93 ? -1.011 -8.302 -6.417 1.00 91.50 93 VAL A C 1
ATOM 723 O O . VAL A 1 93 ? -1.085 -7.837 -5.285 1.00 91.50 93 VAL A O 1
ATOM 726 N N . GLY A 1 94 ? -1.610 -7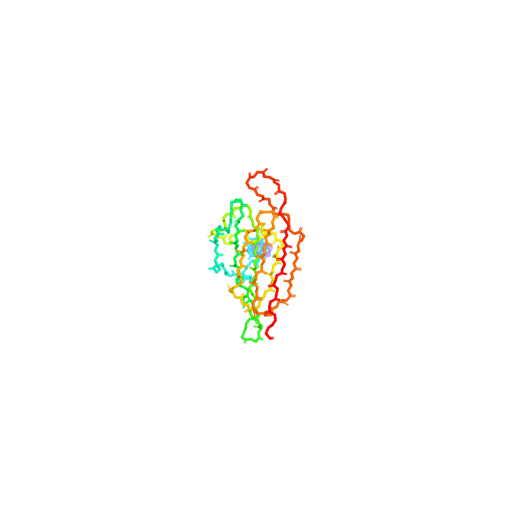.724 -7.459 1.00 90.75 94 GLY A N 1
ATOM 727 C CA . GLY A 1 94 ? -2.425 -6.506 -7.373 1.00 90.75 94 GLY A CA 1
ATOM 728 C C . GLY A 1 94 ? -3.888 -6.748 -6.995 1.00 90.75 94 GLY A C 1
ATOM 729 O O . GLY A 1 94 ? -4.684 -5.816 -6.999 1.00 90.75 94 GLY A O 1
ATOM 730 N N . SER A 1 95 ? -4.263 -7.985 -6.658 1.00 91.12 95 SER A N 1
ATOM 731 C CA . SER A 1 95 ? -5.654 -8.401 -6.441 1.00 91.12 95 SER A CA 1
ATOM 732 C C . SER A 1 95 ? -6.035 -8.635 -4.973 1.00 91.12 95 SER A C 1
ATOM 734 O O . SER A 1 95 ? -7.028 -9.320 -4.709 1.00 91.12 95 SER A O 1
ATOM 736 N N . ALA A 1 96 ? -5.259 -8.131 -4.005 1.00 93.06 96 ALA A N 1
ATOM 737 C CA . ALA A 1 96 ? -5.638 -8.223 -2.597 1.00 93.06 96 ALA A CA 1
ATOM 738 C C . ALA A 1 96 ? -6.949 -7.461 -2.340 1.00 93.06 96 ALA A C 1
ATOM 740 O O . ALA A 1 96 ? -7.140 -6.337 -2.802 1.00 93.06 96 ALA A O 1
ATOM 741 N N . LYS A 1 97 ? -7.864 -8.076 -1.588 1.00 92.94 97 LYS A N 1
ATOM 742 C CA . LYS A 1 97 ? -9.164 -7.490 -1.251 1.00 92.94 97 LYS A CA 1
ATOM 743 C C . LYS A 1 97 ? -9.121 -6.884 0.142 1.00 92.94 97 LYS A C 1
ATOM 745 O O . LYS A 1 97 ? -8.881 -7.593 1.117 1.00 92.94 97 LYS A O 1
ATOM 750 N N . ILE A 1 98 ? -9.417 -5.592 0.229 1.00 92.81 98 ILE A N 1
ATOM 751 C CA . ILE A 1 98 ? -9.536 -4.861 1.492 1.00 92.81 98 ILE A CA 1
ATOM 752 C C . ILE A 1 98 ? -11.012 -4.789 1.882 1.00 92.81 98 ILE A C 1
ATOM 754 O O . ILE A 1 98 ? -11.822 -4.237 1.139 1.00 92.81 98 ILE A O 1
ATOM 758 N N . ILE A 1 99 ? -11.361 -5.358 3.034 1.00 91.62 99 ILE A N 1
ATOM 759 C CA . ILE A 1 99 ? -12.735 -5.434 3.542 1.00 91.62 99 ILE A CA 1
ATOM 760 C C . ILE A 1 99 ? -12.776 -4.802 4.928 1.00 91.62 99 ILE A C 1
ATOM 762 O O . ILE A 1 99 ? -11.994 -5.166 5.804 1.00 91.62 99 ILE A O 1
ATOM 766 N N . CYS A 1 100 ? -13.713 -3.887 5.155 1.00 89.06 100 CYS A N 1
ATOM 767 C CA . CYS A 1 100 ? -13.938 -3.322 6.480 1.00 89.06 100 CYS A CA 1
ATOM 768 C C . CYS A 1 100 ? -15.045 -4.096 7.201 1.00 89.06 100 CYS A C 1
ATOM 770 O O . CYS A 1 100 ? -16.166 -4.188 6.708 1.00 89.06 100 CYS A O 1
ATOM 772 N N . ASP A 1 101 ? -14.728 -4.626 8.377 1.00 86.44 101 ASP A N 1
ATOM 773 C CA . ASP A 1 101 ? -15.650 -5.330 9.264 1.00 86.44 101 ASP A CA 1
ATOM 774 C C . AS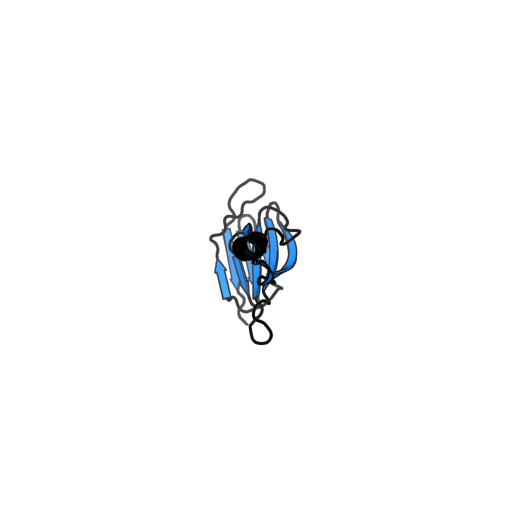P A 1 101 ? -15.714 -4.602 10.612 1.00 86.44 101 ASP A C 1
ATOM 776 O O . ASP A 1 101 ? -14.861 -4.770 11.488 1.00 86.44 101 ASP A O 1
ATOM 780 N N . GLY A 1 102 ? -16.696 -3.709 10.750 1.00 83.94 102 GLY A N 1
ATOM 781 C CA . GLY A 1 102 ? -16.846 -2.850 11.923 1.00 83.94 102 GLY A CA 1
ATOM 782 C C . GLY A 1 102 ? -15.607 -1.982 12.175 1.00 83.94 102 GLY A C 1
ATOM 783 O O . GLY A 1 102 ? -15.339 -1.020 11.447 1.00 83.94 102 GLY A O 1
ATOM 784 N N . ASN A 1 103 ? -14.855 -2.317 13.229 1.00 85.81 103 ASN A N 1
ATOM 785 C CA . ASN A 1 103 ? -13.617 -1.624 13.602 1.00 85.81 103 ASN A CA 1
ATOM 786 C C . ASN A 1 103 ? -12.335 -2.323 13.111 1.00 85.81 103 ASN A C 1
ATOM 788 O O . ASN A 1 103 ? -11.231 -1.938 13.495 1.00 85.81 103 ASN A O 1
ATOM 792 N N . ARG A 1 104 ? -12.470 -3.365 12.287 1.00 89.25 104 ARG A N 1
ATOM 793 C CA . ARG A 1 104 ? -11.352 -4.111 11.706 1.00 89.25 104 ARG A CA 1
ATOM 794 C C . ARG A 1 104 ? -11.283 -3.899 10.202 1.00 89.25 104 ARG A C 1
ATOM 796 O O . ARG A 1 104 ? -12.306 -3.807 9.529 1.00 89.25 104 ARG A O 1
ATOM 803 N N . ILE A 1 105 ? -10.071 -3.846 9.676 1.00 91.94 105 ILE A N 1
ATOM 804 C CA . ILE A 1 105 ? -9.778 -3.864 8.247 1.00 91.94 105 ILE A CA 1
ATOM 805 C C . ILE A 1 105 ? -9.106 -5.200 7.974 1.00 91.94 105 ILE A C 1
ATOM 807 O O . ILE A 1 105 ? -8.024 -5.454 8.490 1.00 91.94 105 ILE A O 1
ATOM 811 N N . ARG A 1 106 ? -9.749 -6.057 7.186 1.00 93.38 106 ARG A N 1
ATOM 812 C CA . ARG A 1 106 ? -9.190 -7.340 6.764 1.00 93.38 106 ARG A CA 1
ATOM 813 C C . ARG A 1 106 ? -8.611 -7.218 5.368 1.00 93.38 106 ARG A C 1
ATOM 815 O O . ARG A 1 106 ? -9.272 -6.716 4.459 1.00 93.38 106 ARG A O 1
ATOM 822 N N . ILE A 1 107 ? -7.393 -7.709 5.210 1.00 94.19 107 ILE A N 1
ATOM 823 C CA . ILE A 1 107 ? -6.678 -7.748 3.941 1.00 94.19 107 ILE A CA 1
ATOM 824 C C . ILE A 1 107 ? -6.595 -9.205 3.497 1.00 94.19 107 ILE A C 1
ATOM 826 O O . ILE A 1 107 ? -5.856 -9.988 4.086 1.00 94.19 107 ILE A O 1
ATOM 830 N N . ASN A 1 108 ? -7.360 -9.570 2.470 1.00 94.50 108 ASN A N 1
ATOM 831 C CA . ASN A 1 108 ? -7.359 -10.917 1.912 1.00 94.50 108 ASN A CA 1
ATOM 832 C C . ASN A 1 108 ? -6.437 -10.965 0.696 1.00 94.50 108 ASN A C 1
ATOM 834 O O . ASN A 1 108 ? -6.706 -10.304 -0.308 1.00 94.50 108 ASN A O 1
ATOM 838 N N . VAL A 1 109 ? -5.388 -11.778 0.755 1.00 93.94 109 VAL A N 1
ATOM 839 C CA . VAL A 1 109 ? -4.406 -11.919 -0.328 1.00 93.94 109 VAL A CA 1
ATOM 840 C C . VAL A 1 109 ? -4.145 -13.396 -0.610 1.00 93.94 109 VAL A C 1
ATOM 842 O O . VAL A 1 109 ? -4.007 -14.191 0.316 1.00 93.94 109 VAL A O 1
ATOM 845 N N . THR A 1 110 ? -4.121 -13.763 -1.893 1.00 91.31 110 THR A N 1
ATOM 846 C CA . THR A 1 110 ? -3.919 -15.146 -2.371 1.00 91.31 110 THR A CA 1
ATOM 847 C C . THR A 1 110 ? -2.550 -15.365 -3.022 1.00 91.31 110 THR A C 1
ATOM 849 O O . THR A 1 110 ? -2.291 -16.438 -3.554 1.00 91.31 110 THR A O 1
ATOM 852 N N . GLY A 1 111 ? -1.709 -14.330 -3.058 1.00 88.62 111 GLY A N 1
ATOM 853 C CA . GLY A 1 111 ? -0.341 -14.384 -3.573 1.00 88.62 111 GLY A CA 1
ATOM 854 C C . GLY A 1 111 ? 0.693 -14.456 -2.453 1.00 88.62 111 GLY A C 1
ATOM 855 O O . GLY A 1 111 ? 0.360 -14.619 -1.276 1.00 88.62 111 GLY A O 1
ATOM 856 N N . ARG A 1 112 ? 1.964 -14.289 -2.816 1.00 91.00 112 ARG A N 1
ATOM 857 C CA . ARG A 1 112 ? 3.050 -14.215 -1.839 1.00 91.00 112 ARG A CA 1
ATOM 858 C C . ARG A 1 112 ? 3.040 -12.855 -1.164 1.00 91.00 112 ARG A C 1
ATOM 860 O O . ARG A 1 112 ? 3.019 -11.812 -1.816 1.00 91.00 112 ARG A O 1
ATOM 867 N N . VAL A 1 113 ? 3.099 -12.886 0.161 1.00 92.88 113 VAL A N 1
ATOM 868 C CA . VAL A 1 113 ? 3.252 -11.699 0.998 1.00 92.88 113 VAL A CA 1
ATOM 869 C C . VAL A 1 113 ? 4.727 -11.540 1.330 1.00 92.88 113 VAL A C 1
ATOM 871 O O . VAL A 1 113 ? 5.320 -12.425 1.941 1.00 92.88 113 VAL A O 1
ATOM 874 N N . PHE A 1 114 ? 5.312 -10.419 0.920 1.00 91.12 114 PHE A N 1
ATOM 875 C CA . PHE A 1 114 ? 6.689 -10.067 1.261 1.00 91.12 114 PHE A CA 1
ATOM 876 C C . PHE A 1 114 ? 6.754 -9.314 2.586 1.00 91.12 114 PHE A C 1
ATOM 878 O O . PHE A 1 114 ? 7.639 -9.569 3.397 1.00 91.12 114 PHE A O 1
ATOM 885 N N . GLU A 1 115 ? 5.797 -8.415 2.820 1.00 92.56 115 GLU A N 1
ATOM 886 C CA . GLU A 1 115 ? 5.730 -7.621 4.042 1.00 92.56 115 GLU A CA 1
ATOM 887 C C . GLU A 1 115 ? 4.279 -7.335 4.427 1.00 92.56 115 GLU A C 1
ATOM 889 O O . GLU A 1 115 ? 3.424 -7.109 3.569 1.00 92.56 115 GLU A O 1
ATOM 894 N N . PHE A 1 116 ? 4.009 -7.330 5.731 1.00 94.00 116 PHE A N 1
ATOM 895 C CA . PHE A 1 116 ? 2.745 -6.896 6.309 1.00 94.00 116 PHE A CA 1
ATOM 896 C C . PHE A 1 116 ? 2.991 -6.153 7.620 1.00 94.00 116 PHE A C 1
ATOM 898 O O . PHE A 1 116 ? 3.802 -6.580 8.445 1.00 94.00 116 PHE A O 1
ATOM 905 N N . THR A 1 117 ? 2.241 -5.074 7.841 1.00 91.50 117 THR A N 1
ATOM 906 C CA . THR A 1 117 ? 2.255 -4.334 9.102 1.00 91.50 117 THR A CA 1
ATOM 907 C C . THR A 1 117 ? 0.855 -3.896 9.513 1.00 91.50 117 THR A C 1
ATOM 909 O O . THR A 1 117 ? 0.080 -3.360 8.724 1.00 91.50 117 THR A O 1
ATOM 912 N N . ASN A 1 118 ? 0.551 -4.069 10.799 1.00 88.94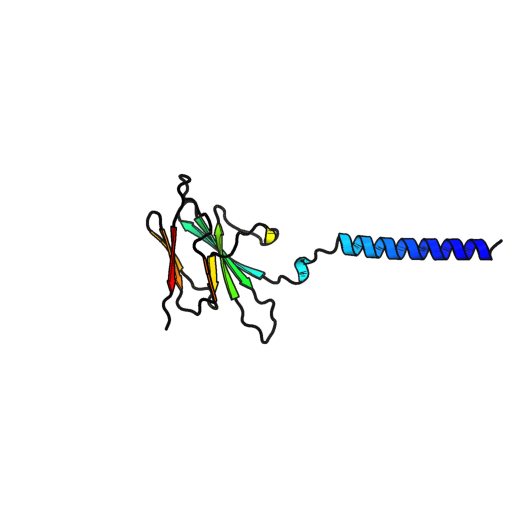 118 ASN A N 1
ATOM 913 C CA . ASN A 1 118 ? -0.663 -3.565 11.440 1.00 88.94 118 ASN A CA 1
ATOM 914 C C . ASN A 1 118 ? -0.424 -2.266 12.230 1.00 88.94 118 ASN A C 1
ATOM 916 O O . ASN A 1 118 ? -1.284 -1.837 12.995 1.00 88.94 118 ASN A O 1
ATOM 920 N N . ARG A 1 119 ? 0.759 -1.652 12.087 1.00 84.38 119 ARG A N 1
ATOM 921 C CA . ARG A 1 119 ? 1.164 -0.470 12.867 1.00 84.38 119 ARG A CA 1
ATOM 922 C C . ARG A 1 119 ? 0.673 0.850 12.282 1.00 84.38 119 ARG A C 1
ATOM 924 O O . ARG A 1 119 ? 0.829 1.890 12.917 1.00 84.38 119 ARG A O 1
ATOM 931 N N . VAL A 1 120 ? 0.113 0.828 11.074 1.00 84.81 120 VAL A N 1
ATOM 932 C CA . VAL A 1 120 ? -0.423 2.029 10.433 1.00 84.81 120 VAL A CA 1
ATOM 933 C C . VAL A 1 120 ? -1.709 2.437 11.141 1.00 84.81 120 VAL A C 1
ATOM 935 O O . VAL A 1 120 ? -2.660 1.663 11.235 1.00 84.81 120 VAL A O 1
ATOM 938 N N . LEU A 1 121 ? -1.735 3.669 11.648 1.00 85.19 121 LEU A N 1
ATOM 939 C CA . LEU A 1 121 ? -2.909 4.214 12.311 1.00 85.19 121 LEU A CA 1
ATOM 940 C C . LEU A 1 121 ? -3.928 4.665 11.264 1.00 85.19 121 LEU A C 1
ATOM 942 O O . LEU A 1 121 ? -3.766 5.709 10.639 1.00 85.19 121 LEU A O 1
ATOM 946 N N . VAL A 1 122 ? -5.005 3.898 11.126 1.00 85.25 122 VAL A N 1
ATOM 947 C CA . VAL A 1 122 ? -6.141 4.234 10.264 1.00 85.25 122 VAL A CA 1
ATOM 948 C C . VAL A 1 122 ? -7.343 4.535 11.142 1.00 85.25 122 VAL A C 1
ATOM 950 O O . VAL A 1 122 ? -7.627 3.794 12.083 1.00 85.25 122 VAL A O 1
ATOM 953 N N . LYS A 1 123 ? -8.056 5.622 10.851 1.00 85.56 123 LYS A N 1
ATOM 954 C CA . LYS A 1 123 ? -9.242 6.034 11.608 1.00 85.56 123 LYS A CA 1
ATOM 955 C C . LYS A 1 123 ? -10.499 5.874 10.759 1.00 85.56 123 LYS A C 1
ATOM 957 O O . LYS A 1 123 ? -10.443 5.951 9.538 1.00 85.56 123 LYS A O 1
ATOM 962 N N . ASN A 1 124 ? -11.634 5.627 11.404 1.00 78.88 124 ASN A N 1
ATOM 963 C CA . ASN A 1 124 ? -12.938 5.771 10.756 1.00 78.88 124 ASN A CA 1
ATOM 964 C C . ASN A 1 124 ? -13.336 7.258 10.658 1.00 78.88 124 ASN A C 1
ATOM 966 O O . ASN A 1 124 ? -12.659 8.124 11.215 1.00 78.88 124 ASN A O 1
ATOM 970 N N . ALA A 1 125 ? -14.453 7.561 9.992 1.00 75.25 125 ALA A N 1
ATOM 971 C CA . ALA A 1 125 ? -14.958 8.934 9.883 1.00 75.25 125 ALA A CA 1
ATOM 972 C C . ALA A 1 125 ? -15.275 9.585 11.246 1.00 75.25 125 ALA A C 1
ATOM 974 O O . ALA A 1 125 ? -15.260 10.805 11.375 1.00 75.25 125 ALA A O 1
ATOM 975 N N . GLN A 1 126 ? -15.512 8.779 12.285 1.00 79.25 126 GLN A N 1
ATOM 976 C CA . GLN A 1 126 ? -15.733 9.215 13.666 1.00 79.25 126 GLN A CA 1
ATOM 977 C C . GLN A 1 126 ? -14.421 9.389 14.463 1.00 79.25 126 GLN A C 1
ATOM 979 O O . GLN A 1 126 ? -14.458 9.665 15.660 1.00 79.25 126 GLN A O 1
ATOM 984 N N . GLY A 1 127 ? -13.254 9.202 13.837 1.00 80.88 127 GLY A N 1
ATOM 985 C CA . GLY A 1 127 ? -11.935 9.380 14.451 1.00 80.88 127 GLY A CA 1
ATOM 986 C C . GLY A 1 127 ? -11.425 8.210 15.306 1.00 80.88 127 GLY A C 1
ATOM 987 O O . GLY A 1 127 ? -10.334 8.307 15.870 1.00 80.88 127 GLY A O 1
ATOM 988 N N . SER A 1 128 ? -12.161 7.100 15.395 1.00 83.38 128 SER A N 1
ATOM 989 C CA . SER A 1 128 ? -11.749 5.896 16.132 1.00 83.38 128 SER A CA 1
ATOM 990 C C . SER A 1 128 ? -10.745 5.068 15.332 1.00 83.38 128 SER A C 1
ATOM 992 O O . SER A 1 128 ? -10.931 4.850 14.135 1.00 83.38 128 SER A O 1
ATOM 994 N N . ALA A 1 129 ? -9.691 4.589 15.997 1.00 85.12 129 ALA A N 1
ATOM 995 C CA . ALA A 1 129 ? -8.659 3.763 15.377 1.00 85.12 129 ALA A CA 1
ATOM 996 C C . ALA A 1 129 ? -9.198 2.377 14.989 1.00 85.12 129 ALA A C 1
ATOM 998 O O . ALA A 1 129 ? -9.844 1.709 15.801 1.00 85.12 129 ALA A O 1
ATOM 999 N N . ARG A 1 130 ? -8.884 1.938 13.768 1.00 84.44 130 ARG A N 1
ATOM 1000 C CA . ARG A 1 130 ? -9.220 0.617 13.233 1.00 84.44 130 ARG A CA 1
ATOM 1001 C C . ARG A 1 130 ? -8.028 -0.329 13.327 1.00 84.44 130 ARG A C 1
ATOM 1003 O O . ARG A 1 130 ? -6.899 0.057 13.039 1.00 84.44 130 ARG A O 1
ATOM 1010 N N . HIS A 1 131 ? -8.295 -1.575 13.708 1.00 86.88 131 HIS A N 1
ATOM 1011 C CA . HIS A 1 131 ? -7.285 -2.634 13.725 1.00 86.88 131 HIS A CA 1
ATOM 1012 C C . HIS A 1 131 ? -7.142 -3.246 12.329 1.00 86.88 131 HIS A C 1
ATOM 1014 O O . HIS A 1 131 ? -8.145 -3.436 11.645 1.00 86.88 131 HIS A O 1
ATOM 1020 N N . ILE A 1 132 ? -5.919 -3.558 11.905 1.00 89.38 132 ILE A N 1
ATOM 1021 C CA . ILE A 1 132 ? -5.644 -4.123 10.580 1.00 89.38 132 ILE A CA 1
ATOM 1022 C C . ILE A 1 132 ? -5.238 -5.585 10.751 1.00 89.38 132 ILE A C 1
ATOM 1024 O O . ILE A 1 132 ? -4.274 -5.886 11.454 1.00 89.38 132 ILE A O 1
ATOM 1028 N N . ASP A 1 133 ? -5.964 -6.475 10.085 1.00 88.81 133 ASP A N 1
ATOM 1029 C CA . ASP A 1 133 ? -5.765 -7.919 10.111 1.00 88.81 133 ASP A CA 1
ATOM 1030 C C . ASP A 1 133 ? -5.397 -8.420 8.710 1.00 88.81 133 ASP A C 1
ATOM 1032 O O . ASP A 1 133 ? -6.075 -8.111 7.725 1.00 88.81 133 ASP A O 1
ATOM 1036 N N . LEU A 1 134 ? -4.344 -9.232 8.615 1.00 87.25 134 LEU A N 1
ATOM 1037 C CA . LEU A 1 134 ? -4.006 -9.945 7.387 1.00 87.25 134 LEU A CA 1
ATOM 1038 C C . LEU A 1 134 ? -4.656 -11.325 7.390 1.00 87.25 134 LEU A C 1
ATOM 1040 O O . LEU A 1 134 ? -4.476 -12.105 8.323 1.00 87.25 134 LEU A O 1
ATOM 1044 N N . VAL A 1 135 ? -5.338 -11.651 6.299 1.00 88.50 135 VAL A N 1
ATOM 1045 C CA . VAL A 1 135 ? -5.790 -13.003 5.987 1.00 88.50 135 VAL A CA 1
ATOM 1046 C C . VAL A 1 135 ? -5.062 -13.438 4.718 1.00 88.50 135 VAL A C 1
ATOM 1048 O O . VAL A 1 135 ? -5.535 -13.248 3.596 1.00 88.50 135 VAL A O 1
ATOM 1051 N N . ALA A 1 136 ? -3.863 -13.985 4.903 1.00 77.38 136 ALA A N 1
ATOM 1052 C CA . ALA A 1 136 ? -3.088 -14.561 3.814 1.00 77.38 136 ALA A CA 1
ATOM 1053 C C . ALA A 1 136 ? -3.566 -15.993 3.560 1.00 77.38 136 ALA A C 1
ATOM 1055 O O . ALA A 1 136 ? -3.526 -16.840 4.453 1.00 77.38 136 ALA A O 1
ATOM 1056 N N . ILE A 1 137 ? -4.022 -16.258 2.340 1.00 68.25 137 ILE A N 1
ATOM 1057 C CA . ILE A 1 137 ? -4.375 -17.599 1.885 1.00 68.25 137 ILE A CA 1
ATOM 1058 C C . ILE A 1 137 ? -3.197 -18.074 1.041 1.00 68.25 137 ILE A C 1
ATOM 1060 O O . ILE A 1 137 ? -3.117 -17.751 -0.142 1.00 68.25 137 ILE A O 1
ATOM 1064 N N . SER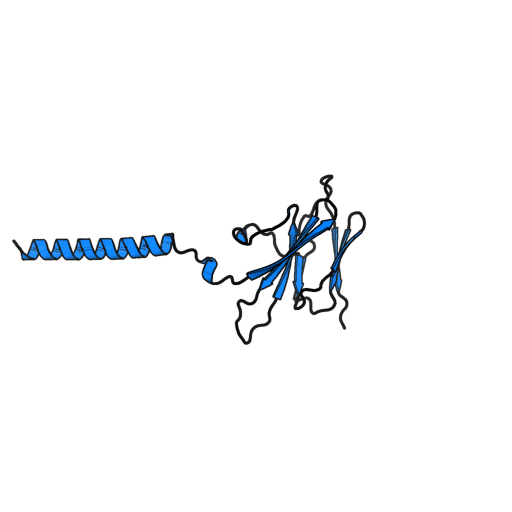 A 1 138 ? -2.254 -18.786 1.663 1.00 56.44 138 SER A N 1
ATOM 1065 C CA . SER A 1 138 ? -1.202 -19.472 0.907 1.00 56.44 138 SER A CA 1
ATOM 1066 C C . SER A 1 138 ? -1.849 -20.603 0.116 1.00 56.44 138 SER A C 1
ATOM 1068 O O . SER A 1 138 ? -2.548 -21.429 0.708 1.00 56.44 138 SER A O 1
ATOM 1070 N N . GLN A 1 139 ? -1.637 -20.621 -1.199 1.00 53.34 139 GLN A N 1
ATOM 1071 C CA . GLN A 1 139 ? -1.842 -21.825 -2.007 1.00 53.34 139 GLN A CA 1
ATOM 1072 C C . GLN A 1 139 ? -0.642 -22.760 -1.877 1.00 53.34 139 GLN A C 1
ATOM 1074 O O . GLN A 1 139 ? 0.471 -22.243 -1.612 1.00 53.34 139 GLN A O 1
#

Sequence (139 aa):
MREKMAIKIMLFIGGVICGAVALLYLFSDPDQLNKSHLVESYQACDGVYVSVLLDDTGGATAPFFYQYYLMDHRVVSLKDKKQLPAPVLISDVGSAKIICDGNRIRINVTGRVFEFTNRVLVKNAQGSARHIDLVAISQ

Radius of gyration: 23.72 Å; chains: 1; bounding box: 65×66×38 Å